Protein AF-F6DM13-F1 (afdb_monomer_lite)

Radius of gyration: 31.41 Å; chains: 1; bounding box: 72×32×96 Å

Foldseek 3Di:
DQLVVLLVVLVVVLVVLVVLVVVLVVCVPDPHPDPDDPVVSVVSVVVSVVSNVVSVVSNVVSVVVVVVVVPPPPPPDDDDDDDDDDDDDDDDDDDDDDDDDDDDDDDDDDDDDDDDDDDPPPPPD

pLDDT: mean 72.99, std 23.95, range [36.97, 98.38]

Sequence (125 aa):
MDCNNVINFMNQQLKALKEIEDLVSHDENQASTHSIETEDLEALKTYVETMKRAAATASELAKHYKKGAQKDTPDSGTDEKPKKKRASAKKQEEPAQKPVEEQPEQPEQPEETAAAEEDEFDFLM

Secondary structure (DSSP, 8-state):
--HHHHHHHHHHHHHHHHHHHHHHHHHHTS-------HHHHHHHHHHHHHHHHHHHHHHHHHHHHHHHHTT-S-----S---------------------------------------SSSSS--

Organism: Desulforamulus ruminis (strain ATCC 23193 / DSM 2154 / NCIMB 8452 / DL) (NCBI:txid696281)

Structure (mmCIF, N/CA/C/O backbone):
data_AF-F6DM13-F1
#
_entry.id   AF-F6DM13-F1
#
loop_
_atom_site.group_PDB
_atom_site.id
_atom_site.type_symbol
_atom_site.label_atom_id
_atom_site.label_alt_id
_atom_site.label_comp_id
_atom_site.label_asym_id
_atom_site.label_entity_id
_atom_site.label_seq_id
_atom_site.pdbx_PDB_ins_code
_atom_site.Cartn_x
_atom_site.Cartn_y
_atom_site.Cartn_z
_atom_site.occupancy
_atom_site.B_iso_or_equiv
_atom_site.auth_seq_id
_atom_site.auth_comp_id
_atom_site.auth_asym_id
_atom_site.auth_atom_id
_atom_site.pdbx_PDB_model_num
ATOM 1 N N . MET A 1 1 ? 15.230 -9.293 -14.747 1.00 78.50 1 MET A N 1
ATOM 2 C CA . MET A 1 1 ? 14.062 -8.723 -14.041 1.00 78.50 1 MET A CA 1
ATOM 3 C C . MET A 1 1 ? 13.009 -8.369 -15.078 1.00 78.50 1 MET A C 1
ATOM 5 O O . MET A 1 1 ? 13.327 -7.596 -15.973 1.00 78.50 1 MET A O 1
ATOM 9 N N . ASP A 1 2 ? 11.803 -8.939 -15.013 1.00 92.44 2 ASP A N 1
ATOM 10 C CA . ASP A 1 2 ? 10.719 -8.532 -15.919 1.00 92.44 2 ASP A CA 1
ATOM 11 C C . ASP A 1 2 ? 10.002 -7.293 -15.371 1.00 92.44 2 ASP A C 1
ATOM 13 O O . ASP A 1 2 ? 9.281 -7.353 -14.374 1.00 92.44 2 ASP A O 1
ATOM 17 N N . CYS A 1 3 ? 10.189 -6.163 -16.050 1.00 95.94 3 CYS A N 1
ATOM 18 C CA . CYS A 1 3 ? 9.536 -4.910 -15.691 1.00 95.94 3 CYS A CA 1
ATOM 19 C C . CYS A 1 3 ? 8.007 -4.974 -15.861 1.00 95.94 3 CYS A C 1
ATOM 21 O O . CYS A 1 3 ? 7.303 -4.243 -15.171 1.00 95.94 3 CYS A O 1
ATOM 23 N N . ASN A 1 4 ? 7.471 -5.833 -16.738 1.00 95.31 4 ASN A N 1
ATOM 24 C CA . ASN A 1 4 ? 6.022 -5.970 -16.916 1.00 95.31 4 ASN A CA 1
ATOM 25 C C . ASN A 1 4 ? 5.379 -6.623 -15.693 1.00 95.31 4 ASN A C 1
ATOM 27 O O . ASN A 1 4 ? 4.417 -6.077 -15.157 1.00 95.31 4 ASN A O 1
ATOM 31 N N . ASN A 1 5 ? 5.944 -7.737 -15.217 1.00 96.88 5 ASN A N 1
ATOM 32 C CA . ASN A 1 5 ? 5.500 -8.383 -13.988 1.00 96.88 5 ASN A CA 1
ATOM 33 C C . ASN A 1 5 ? 5.548 -7.422 -12.787 1.00 96.88 5 ASN A C 1
ATOM 35 O O . ASN A 1 5 ? 4.577 -7.322 -12.045 1.00 96.88 5 ASN A O 1
ATOM 39 N N . VAL A 1 6 ? 6.623 -6.637 -12.648 1.00 96.62 6 VAL A N 1
ATOM 40 C CA . VAL A 1 6 ? 6.752 -5.636 -11.569 1.00 96.62 6 VAL A CA 1
ATOM 41 C C . VAL A 1 6 ? 5.681 -4.546 -11.667 1.00 96.62 6 VAL A C 1
ATOM 43 O O . VAL A 1 6 ? 5.052 -4.225 -10.663 1.00 96.62 6 VAL A O 1
ATOM 46 N N . ILE A 1 7 ? 5.413 -4.006 -12.862 1.00 97.00 7 ILE A N 1
ATOM 47 C CA . ILE A 1 7 ? 4.334 -3.022 -13.064 1.00 97.00 7 ILE A CA 1
ATOM 48 C C . ILE A 1 7 ? 2.972 -3.628 -12.695 1.00 97.00 7 ILE A C 1
ATOM 50 O O . ILE A 1 7 ? 2.184 -2.980 -12.009 1.00 97.00 7 ILE A O 1
ATOM 54 N N . ASN A 1 8 ? 2.696 -4.865 -13.118 1.00 97.69 8 ASN A N 1
ATOM 55 C CA . ASN A 1 8 ? 1.435 -5.549 -12.831 1.00 97.69 8 ASN A CA 1
ATOM 56 C C . ASN A 1 8 ? 1.252 -5.810 -11.330 1.00 97.69 8 ASN A C 1
ATOM 58 O O . ASN A 1 8 ? 0.188 -5.503 -10.793 1.00 97.69 8 ASN A O 1
ATOM 62 N N . PHE A 1 9 ? 2.295 -6.295 -10.655 1.00 98.00 9 PHE A N 1
ATOM 63 C CA . PHE A 1 9 ? 2.307 -6.520 -9.212 1.00 98.00 9 PHE A CA 1
ATOM 64 C C . PHE A 1 9 ? 2.084 -5.216 -8.432 1.00 98.00 9 PHE A C 1
ATOM 66 O O . PHE A 1 9 ? 1.194 -5.145 -7.590 1.00 98.00 9 PHE A O 1
ATOM 73 N N . MET A 1 10 ? 2.796 -4.135 -8.773 1.00 98.12 10 MET A N 1
ATOM 74 C CA . MET A 1 10 ? 2.600 -2.834 -8.114 1.00 98.12 10 MET A CA 1
ATOM 75 C C . MET A 1 10 ? 1.201 -2.253 -8.374 1.00 98.12 10 MET A C 1
ATOM 77 O O . MET A 1 10 ? 0.614 -1.643 -7.485 1.00 98.12 10 MET A O 1
ATOM 81 N N . ASN A 1 11 ? 0.616 -2.485 -9.554 1.00 97.50 11 ASN A N 1
ATOM 82 C CA . ASN A 1 11 ? -0.770 -2.097 -9.836 1.00 97.50 11 ASN A CA 1
ATOM 83 C C . ASN A 1 11 ? -1.797 -2.923 -9.034 1.00 97.50 11 ASN A C 1
ATOM 85 O O . ASN A 1 11 ? -2.872 -2.410 -8.736 1.00 97.50 11 ASN A O 1
ATOM 89 N N . GLN A 1 12 ? -1.502 -4.185 -8.698 1.00 98.25 12 GLN A N 1
ATOM 90 C CA . GLN A 1 12 ? -2.324 -4.990 -7.786 1.00 98.25 12 GLN A CA 1
ATOM 91 C C . GLN A 1 12 ? -2.176 -4.497 -6.341 1.00 98.25 12 GLN A C 1
ATOM 93 O O . GLN A 1 12 ? -3.186 -4.268 -5.680 1.00 98.25 12 GLN A O 1
ATOM 98 N N . GLN A 1 13 ? -0.948 -4.220 -5.894 1.00 98.06 13 GLN A N 1
ATOM 99 C CA . GLN A 1 13 ? -0.676 -3.659 -4.568 1.00 98.06 13 GLN A CA 1
ATOM 100 C C . GLN A 1 13 ? -1.407 -2.324 -4.353 1.00 98.06 13 GLN A C 1
ATOM 102 O O . GLN A 1 13 ? -2.026 -2.119 -3.315 1.00 98.06 13 GLN A O 1
ATOM 107 N N . LEU A 1 14 ? -1.417 -1.437 -5.356 1.00 98.38 14 LEU A N 1
ATOM 108 C CA . LEU A 1 14 ? -2.157 -0.170 -5.301 1.00 98.38 14 LEU A CA 1
ATOM 109 C C . LEU A 1 14 ? -3.682 -0.344 -5.178 1.00 98.38 14 LEU A C 1
ATOM 111 O O . LEU A 1 14 ? -4.334 0.540 -4.628 1.00 98.38 14 LEU A O 1
ATOM 115 N N . LYS A 1 15 ? -4.258 -1.457 -5.658 1.00 98.38 15 LYS A N 1
ATOM 116 C CA . LYS A 1 15 ? -5.683 -1.772 -5.447 1.00 98.38 15 LYS A CA 1
ATOM 117 C C . LYS A 1 15 ? -5.938 -2.238 -4.019 1.00 98.38 15 LYS A C 1
ATOM 119 O O . LYS A 1 15 ? -6.795 -1.665 -3.363 1.00 98.38 15 LYS A O 1
ATOM 124 N N . ALA A 1 16 ? -5.142 -3.185 -3.521 1.00 98.31 16 ALA A N 1
ATOM 125 C CA . ALA A 1 16 ? -5.259 -3.676 -2.148 1.00 98.31 16 ALA A CA 1
ATOM 126 C C . ALA A 1 16 ? -5.097 -2.541 -1.118 1.00 98.31 16 ALA A C 1
ATOM 128 O O . ALA A 1 16 ? -5.887 -2.420 -0.190 1.00 98.31 16 ALA A O 1
ATOM 129 N N . LEU A 1 17 ? -4.126 -1.644 -1.326 1.00 98.38 17 LEU A N 1
ATOM 130 C CA . LEU A 1 17 ? -3.936 -0.466 -0.472 1.00 98.38 17 LEU A CA 1
ATOM 131 C C . LEU A 1 17 ? -5.113 0.514 -0.532 1.00 98.38 17 LEU A C 1
ATOM 133 O O . LEU A 1 17 ? -5.414 1.149 0.473 1.00 98.38 17 LEU A O 1
ATOM 137 N N . LYS A 1 18 ? -5.787 0.630 -1.684 1.00 98.06 18 LYS A N 1
ATOM 138 C CA . LYS A 1 18 ? -7.024 1.407 -1.786 1.00 98.06 18 LYS A CA 1
ATOM 139 C C . LYS A 1 18 ? -8.179 0.726 -1.041 1.00 98.06 18 LYS A C 1
ATOM 141 O O . LYS A 1 18 ? -8.927 1.410 -0.365 1.00 98.06 18 LYS A O 1
ATOM 146 N N . GLU A 1 19 ? -8.325 -0.592 -1.133 1.00 98.31 19 GLU A N 1
ATOM 147 C CA . GLU A 1 19 ? -9.382 -1.317 -0.409 1.00 98.31 19 GLU A CA 1
ATOM 148 C C . GLU A 1 19 ? -9.220 -1.182 1.120 1.00 98.31 19 GLU A C 1
ATOM 150 O O . GLU A 1 19 ? -10.213 -1.061 1.833 1.00 98.31 19 GLU A O 1
ATOM 155 N N . ILE A 1 20 ? -7.978 -1.108 1.619 1.00 97.81 20 ILE A N 1
ATOM 156 C CA . ILE A 1 20 ? -7.681 -0.800 3.031 1.00 97.81 20 ILE A CA 1
ATOM 157 C C . ILE A 1 20 ? -8.013 0.665 3.369 1.00 97.81 20 IL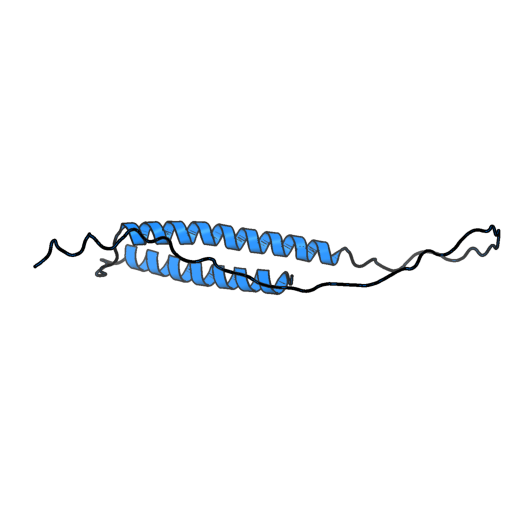E A C 1
ATOM 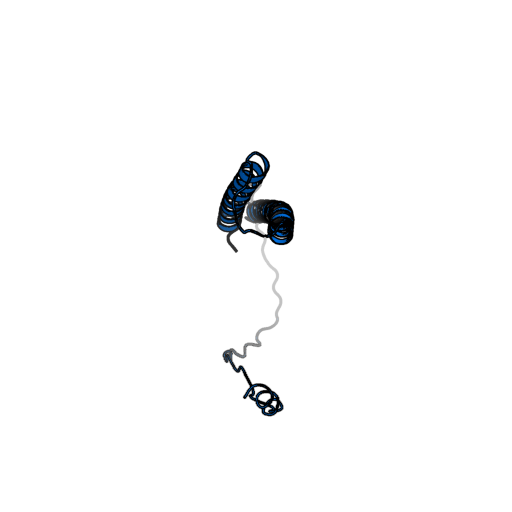159 O O . ILE A 1 20 ? -8.610 0.928 4.407 1.00 97.81 20 ILE A O 1
ATOM 163 N N . GLU A 1 21 ? -7.660 1.622 2.506 1.00 96.88 21 GLU A N 1
ATOM 164 C CA . GLU A 1 21 ? -8.019 3.042 2.663 1.00 96.88 21 GLU A CA 1
ATOM 165 C C . GLU A 1 21 ? -9.544 3.246 2.710 1.00 96.88 21 GLU A C 1
ATOM 167 O O . GLU A 1 21 ? -10.052 3.883 3.631 1.00 96.88 21 GLU A O 1
ATOM 172 N N . ASP A 1 22 ? -10.276 2.634 1.773 1.00 96.69 22 ASP A N 1
ATOM 173 C CA . ASP A 1 22 ? -11.739 2.662 1.711 1.00 96.69 22 ASP A CA 1
ATOM 174 C C . ASP A 1 22 ? -12.359 2.031 2.983 1.00 96.69 22 ASP A C 1
ATOM 176 O O . ASP A 1 22 ? -13.356 2.545 3.493 1.00 96.69 22 ASP A O 1
ATOM 180 N N . LEU A 1 23 ? -11.763 0.963 3.540 1.00 95.19 23 LEU A N 1
ATOM 181 C CA . LEU A 1 23 ? -12.188 0.348 4.808 1.00 95.19 23 LEU A CA 1
ATOM 182 C C . LEU A 1 23 ? -11.970 1.280 6.010 1.00 95.19 23 LEU A C 1
ATOM 184 O O . LEU A 1 23 ? -12.871 1.429 6.833 1.00 95.19 23 LEU A O 1
ATOM 188 N N . VAL A 1 24 ? -10.806 1.925 6.104 1.00 93.56 24 VAL A N 1
ATOM 189 C CA . VAL A 1 24 ? -10.496 2.866 7.191 1.00 93.56 24 VAL A CA 1
ATOM 190 C C . VAL A 1 24 ? -11.427 4.079 7.140 1.00 93.56 24 VAL A C 1
ATOM 192 O O . VAL A 1 24 ? -12.004 4.450 8.159 1.00 93.56 24 VAL A O 1
ATOM 195 N N . SER A 1 25 ? -11.665 4.651 5.957 1.00 93.38 25 SER A N 1
ATOM 196 C CA . SER A 1 25 ? -12.653 5.723 5.801 1.00 93.38 25 SER A CA 1
ATOM 197 C C . SER A 1 25 ? -14.089 5.255 6.063 1.00 93.38 25 SER A C 1
ATOM 199 O O . SER A 1 25 ? -14.922 6.053 6.489 1.00 93.38 25 SER A O 1
ATOM 201 N N . HIS A 1 26 ? -14.423 3.982 5.832 1.00 92.94 26 HIS A N 1
ATOM 202 C CA . HIS A 1 26 ? -15.739 3.438 6.181 1.00 92.94 26 HIS A CA 1
ATOM 203 C C . HIS A 1 26 ? -15.939 3.307 7.699 1.00 92.94 26 HIS A C 1
ATOM 205 O O . HIS A 1 26 ? -17.066 3.486 8.169 1.00 92.94 26 HIS A O 1
ATOM 211 N N . ASP A 1 27 ? -14.868 3.042 8.453 1.00 90.88 27 ASP A N 1
ATOM 212 C CA . ASP A 1 27 ? -14.889 3.051 9.917 1.00 90.88 27 ASP A CA 1
ATOM 213 C C . ASP A 1 27 ? -15.056 4.474 10.471 1.00 90.88 27 ASP A C 1
ATOM 215 O O . ASP A 1 27 ? -15.994 4.722 11.221 1.00 90.88 27 ASP A O 1
ATOM 219 N N . GLU A 1 28 ? -14.261 5.444 9.994 1.00 88.31 28 GLU A N 1
ATOM 220 C CA . GLU A 1 28 ? -14.340 6.859 10.415 1.00 88.31 28 GLU A CA 1
ATOM 221 C C . GLU A 1 28 ? -15.730 7.495 10.220 1.00 88.31 28 GLU A C 1
ATOM 223 O O . GLU A 1 28 ? -16.105 8.423 10.938 1.00 88.31 28 GLU A O 1
ATOM 228 N N . ASN A 1 29 ? -16.492 7.025 9.227 1.00 86.94 29 ASN A N 1
ATOM 229 C CA . ASN A 1 29 ? -17.843 7.510 8.928 1.00 86.94 29 ASN A CA 1
ATOM 230 C C . ASN A 1 29 ? -18.951 6.791 9.721 1.00 86.94 29 ASN A C 1
ATOM 232 O O . ASN A 1 29 ? -20.117 7.184 9.631 1.00 86.94 29 ASN A O 1
ATOM 236 N N . GLN A 1 30 ? -18.623 5.743 10.475 1.00 86.12 30 GLN A N 1
ATOM 237 C CA . GLN A 1 30 ? -19.553 5.033 11.347 1.00 86.12 30 GLN A CA 1
ATOM 238 C C . GLN A 1 30 ? -19.204 5.284 12.815 1.00 86.12 30 GLN A C 1
ATOM 240 O O . GLN A 1 30 ? -18.090 5.651 13.169 1.00 86.12 30 GLN A O 1
ATOM 245 N N . ALA A 1 31 ? -20.177 5.087 13.704 1.00 72.56 31 ALA A N 1
ATOM 246 C CA . ALA A 1 31 ? -19.875 4.985 15.126 1.00 72.56 31 ALA A CA 1
ATOM 247 C C . ALA A 1 31 ? -19.203 3.624 15.352 1.00 72.56 31 ALA A C 1
ATOM 249 O O . ALA A 1 31 ? -19.898 2.618 15.513 1.00 72.56 31 ALA A O 1
ATOM 250 N N . SER A 1 32 ? -17.874 3.582 15.259 1.00 73.06 32 SER A N 1
ATOM 251 C CA . SER A 1 32 ? -17.121 2.334 15.247 1.00 73.06 32 SER A CA 1
ATOM 252 C C . SER A 1 32 ? -17.265 1.565 16.563 1.00 73.06 32 SER A C 1
ATOM 254 O O . SER A 1 32 ? -17.223 2.116 17.663 1.00 73.06 32 SER A O 1
ATOM 256 N N . THR A 1 33 ? -17.507 0.258 16.440 1.00 79.81 33 THR A N 1
ATOM 257 C CA . THR A 1 33 ? -17.750 -0.658 17.571 1.00 79.81 33 THR A CA 1
ATOM 258 C C . THR A 1 33 ? -16.666 -1.729 17.691 1.00 79.81 33 THR A C 1
ATOM 260 O O . THR A 1 33 ? -16.885 -2.769 18.312 1.00 79.81 33 THR A O 1
ATOM 263 N N . HIS A 1 34 ? -15.527 -1.535 17.026 1.00 83.50 34 HIS A N 1
ATOM 264 C CA . HIS A 1 34 ? -14.421 -2.483 17.025 1.00 83.50 34 HIS A CA 1
ATOM 265 C C . HIS A 1 34 ? -13.488 -2.269 18.226 1.00 83.50 34 HIS A C 1
ATOM 267 O O . HIS A 1 34 ? -13.407 -1.174 18.776 1.00 83.50 34 HIS A O 1
ATOM 273 N N . SER A 1 35 ? -12.725 -3.300 18.589 1.00 89.50 35 SER A N 1
ATOM 274 C CA . SER A 1 35 ? -11.723 -3.233 19.664 1.00 89.50 35 SER A CA 1
ATOM 275 C C . SER A 1 35 ? -10.311 -2.874 19.167 1.00 89.50 35 SER A C 1
ATOM 277 O O . SER A 1 35 ? -9.342 -3.174 19.857 1.00 89.50 35 SER A O 1
ATOM 279 N N . ILE A 1 36 ? -10.180 -2.305 17.961 1.00 92.12 36 ILE A N 1
ATOM 280 C CA . ILE A 1 36 ? -8.888 -1.872 17.404 1.00 92.12 36 ILE A CA 1
ATOM 281 C C . ILE A 1 36 ? -8.464 -0.577 18.102 1.00 92.12 36 ILE A C 1
ATOM 283 O O . ILE A 1 36 ? -9.282 0.332 18.266 1.00 92.12 36 ILE A O 1
ATOM 287 N N . GLU A 1 37 ? -7.200 -0.494 18.511 1.00 93.44 37 GLU A N 1
ATOM 288 C CA . GLU A 1 37 ? -6.656 0.689 19.173 1.00 93.44 37 GLU A CA 1
ATOM 289 C C . GLU A 1 37 ? -6.479 1.850 18.180 1.00 93.44 37 GLU A C 1
ATOM 291 O O . GLU A 1 37 ? -6.226 1.663 16.988 1.00 93.44 37 GLU A O 1
ATOM 296 N N . THR A 1 38 ? -6.617 3.090 18.658 1.00 92.19 38 THR A N 1
ATOM 297 C CA . THR A 1 38 ? -6.504 4.278 17.792 1.00 92.19 38 THR A CA 1
ATOM 298 C C . THR A 1 38 ? -5.102 4.448 17.210 1.00 92.19 38 THR A C 1
ATOM 300 O O . THR A 1 38 ? -4.961 4.961 16.102 1.00 92.19 38 THR A O 1
ATOM 303 N N . GLU A 1 39 ? -4.083 3.987 17.936 1.00 95.44 39 GLU A N 1
ATOM 304 C CA . GLU A 1 39 ? -2.678 4.018 17.519 1.00 95.44 39 GLU A CA 1
ATOM 305 C C . GLU A 1 39 ? -2.430 3.061 16.338 1.00 95.44 39 GLU A C 1
ATOM 307 O O . GLU A 1 39 ? -1.816 3.458 15.347 1.00 95.44 39 GLU A O 1
ATOM 312 N N . ASP A 1 40 ? -3.014 1.856 16.366 1.00 96.50 40 ASP A N 1
ATOM 313 C CA . ASP A 1 40 ? -2.980 0.901 15.248 1.00 96.50 40 ASP A CA 1
ATOM 314 C C . ASP A 1 40 ? -3.671 1.454 13.991 1.00 96.50 40 ASP A C 1
ATOM 316 O O . ASP A 1 40 ? -3.177 1.280 12.873 1.00 96.50 40 ASP A O 1
ATOM 320 N N . LEU A 1 41 ? -4.799 2.159 14.147 1.00 94.56 41 LEU A N 1
ATOM 321 C CA . LEU A 1 41 ? -5.490 2.805 13.025 1.00 94.56 41 LEU A CA 1
ATOM 322 C C . LEU A 1 41 ? -4.662 3.940 12.402 1.00 94.56 41 LEU A C 1
ATOM 324 O O . LEU A 1 41 ? -4.643 4.085 11.177 1.00 94.56 41 LEU A O 1
ATOM 328 N N . GLU A 1 42 ? -3.974 4.748 13.210 1.00 95.94 42 GLU A N 1
ATOM 329 C CA . GLU A 1 42 ? -3.087 5.810 12.717 1.00 95.94 42 GLU A CA 1
ATOM 330 C C . GLU A 1 42 ? -1.827 5.236 12.046 1.00 95.94 42 GLU A C 1
ATOM 332 O O . GLU A 1 42 ? -1.426 5.692 10.965 1.00 95.94 42 GLU A O 1
ATOM 337 N N . ALA A 1 43 ? -1.255 4.170 12.614 1.00 97.69 43 ALA A N 1
ATOM 338 C CA . ALA A 1 43 ? -0.163 3.418 12.009 1.00 97.69 43 ALA A CA 1
ATOM 339 C C . ALA A 1 43 ? -0.576 2.811 10.656 1.00 97.69 43 ALA A C 1
ATOM 341 O O . ALA A 1 43 ? 0.170 2.920 9.678 1.00 97.69 43 ALA A O 1
ATOM 342 N N . LEU A 1 44 ? -1.786 2.246 10.558 1.00 97.31 44 LEU A N 1
ATOM 343 C CA . LEU A 1 44 ? -2.326 1.685 9.318 1.00 97.31 44 LEU A CA 1
ATOM 344 C C . LEU A 1 44 ? -2.516 2.756 8.233 1.00 97.31 44 LEU A C 1
ATOM 346 O O . LEU A 1 44 ? -2.092 2.540 7.095 1.00 97.31 44 LEU A O 1
ATOM 350 N N . LYS A 1 45 ? -3.076 3.928 8.570 1.00 97.00 45 LYS A N 1
ATOM 351 C CA . LYS A 1 45 ? -3.190 5.077 7.643 1.00 97.00 45 LYS A CA 1
ATOM 352 C C . LYS A 1 45 ? -1.817 5.488 7.107 1.00 97.00 45 LYS A C 1
ATOM 354 O O . LYS A 1 45 ? -1.601 5.524 5.894 1.00 97.00 45 LYS A O 1
ATOM 359 N N . THR A 1 46 ? -0.866 5.706 8.014 1.00 98.00 46 THR A N 1
ATOM 360 C CA . THR A 1 46 ? 0.511 6.117 7.692 1.00 98.00 46 THR A CA 1
ATOM 361 C C . THR A 1 46 ? 1.226 5.088 6.807 1.00 98.00 46 THR A C 1
ATOM 363 O O . THR A 1 46 ? 1.909 5.447 5.838 1.00 98.00 46 THR A O 1
ATOM 366 N N . TYR A 1 47 ? 1.041 3.796 7.094 1.00 98.25 47 TYR A N 1
ATOM 367 C CA . TYR A 1 47 ? 1.556 2.698 6.280 1.00 98.25 47 TYR A CA 1
ATOM 368 C C . TYR A 1 47 ? 0.956 2.705 4.869 1.00 98.25 47 TYR A C 1
ATOM 370 O O . TYR A 1 47 ? 1.700 2.613 3.888 1.00 98.25 47 TYR A O 1
ATOM 378 N N . VAL A 1 48 ? -0.368 2.849 4.747 1.00 98.25 48 VAL A N 1
ATOM 379 C CA . VAL A 1 48 ? -1.071 2.848 3.457 1.00 98.25 48 VAL A CA 1
ATOM 380 C C . VAL A 1 48 ? -0.607 4.004 2.573 1.00 98.25 48 VAL A C 1
ATOM 382 O O . VAL A 1 48 ? -0.252 3.773 1.415 1.00 98.25 48 VAL A O 1
ATOM 385 N N . GLU A 1 49 ? -0.517 5.227 3.102 1.00 98.25 49 GLU A N 1
ATOM 386 C CA . GLU A 1 49 ? 0.005 6.381 2.355 1.00 98.25 49 GLU A CA 1
ATOM 387 C C . GLU A 1 49 ? 1.447 6.162 1.874 1.00 98.25 49 GLU A C 1
ATOM 389 O O . GLU A 1 49 ? 1.768 6.364 0.693 1.00 98.25 49 GLU A O 1
ATOM 394 N N . THR A 1 50 ? 2.316 5.703 2.779 1.00 98.31 50 THR A N 1
ATOM 395 C CA . THR A 1 50 ? 3.733 5.444 2.495 1.00 98.31 50 THR A CA 1
ATOM 396 C C . THR A 1 50 ? 3.891 4.367 1.423 1.00 98.31 50 THR A C 1
ATOM 398 O O . THR A 1 50 ? 4.632 4.553 0.451 1.00 98.31 50 THR A O 1
ATOM 401 N N . MET A 1 51 ? 3.153 3.260 1.540 1.00 98.38 51 MET A N 1
ATOM 402 C CA . MET A 1 51 ? 3.234 2.143 0.603 1.00 98.38 51 MET A CA 1
ATOM 403 C C . MET A 1 51 ? 2.589 2.475 -0.751 1.00 98.38 51 MET A C 1
ATOM 405 O O . MET A 1 51 ? 3.106 2.051 -1.785 1.00 98.38 51 MET A O 1
ATOM 409 N N . LYS A 1 52 ? 1.530 3.301 -0.790 1.00 98.19 52 LYS A N 1
ATOM 410 C CA . LYS A 1 52 ? 0.965 3.829 -2.048 1.00 98.19 52 LYS A CA 1
ATOM 411 C C . LYS A 1 52 ? 2.011 4.641 -2.811 1.00 98.19 52 LYS A C 1
ATOM 413 O O . LYS A 1 52 ? 2.181 4.440 -4.015 1.00 98.19 52 LYS A O 1
ATOM 418 N N . ARG A 1 53 ? 2.765 5.506 -2.118 1.00 98.31 53 ARG A N 1
ATOM 419 C CA . ARG A 1 53 ? 3.881 6.255 -2.720 1.00 98.31 53 ARG A CA 1
ATOM 420 C C . ARG A 1 53 ? 4.992 5.315 -3.203 1.00 98.31 53 ARG A C 1
ATOM 422 O O . ARG A 1 53 ? 5.408 5.429 -4.353 1.00 98.31 53 ARG A O 1
ATOM 429 N N . ALA A 1 54 ? 5.415 4.355 -2.379 1.00 98.31 54 ALA A N 1
ATOM 430 C CA . ALA A 1 54 ? 6.459 3.393 -2.736 1.00 98.31 54 ALA A CA 1
ATOM 431 C C . ALA A 1 54 ? 6.093 2.547 -3.974 1.00 98.31 54 ALA A C 1
ATOM 433 O O . ALA A 1 54 ? 6.889 2.445 -4.909 1.00 98.31 54 ALA A O 1
ATOM 434 N N . ALA A 1 55 ? 4.874 2.000 -4.030 1.00 98.19 55 ALA A N 1
ATOM 435 C CA . ALA A 1 55 ? 4.391 1.200 -5.156 1.00 98.19 55 ALA A CA 1
ATOM 436 C C . ALA A 1 55 ? 4.254 2.028 -6.449 1.00 98.19 55 ALA A C 1
ATOM 438 O O . ALA A 1 55 ? 4.600 1.549 -7.534 1.00 98.19 55 ALA A O 1
ATOM 439 N N . ALA A 1 56 ? 3.814 3.288 -6.348 1.00 98.06 56 ALA A N 1
ATOM 440 C CA . ALA A 1 56 ? 3.779 4.210 -7.481 1.00 98.06 56 ALA A CA 1
ATOM 441 C C . ALA A 1 56 ? 5.191 4.484 -8.033 1.00 98.06 56 ALA A C 1
ATOM 443 O O . ALA A 1 56 ? 5.420 4.300 -9.232 1.00 98.06 56 ALA A O 1
ATOM 444 N N . THR A 1 57 ? 6.153 4.823 -7.166 1.00 97.88 57 THR A N 1
ATOM 445 C CA . THR A 1 57 ? 7.559 5.044 -7.545 1.00 97.88 57 THR A CA 1
ATOM 446 C C . THR A 1 57 ? 8.196 3.787 -8.145 1.00 97.88 57 THR A C 1
ATOM 448 O O . THR A 1 57 ? 8.857 3.871 -9.179 1.00 97.88 57 THR A O 1
ATOM 451 N N . ALA A 1 58 ? 7.958 2.603 -7.573 1.00 97.88 58 ALA A N 1
ATOM 452 C CA . ALA A 1 58 ? 8.456 1.339 -8.119 1.00 97.88 58 ALA A CA 1
ATOM 453 C C . ALA A 1 58 ? 7.867 1.028 -9.510 1.00 97.88 58 ALA A C 1
ATOM 455 O O . ALA A 1 58 ? 8.590 0.604 -10.415 1.00 97.88 58 ALA A O 1
ATOM 456 N N . SER A 1 59 ? 6.571 1.294 -9.714 1.00 96.94 59 SER A N 1
ATOM 457 C CA . SER A 1 59 ? 5.904 1.178 -11.018 1.00 96.94 59 SER A CA 1
ATOM 458 C C . SER A 1 59 ? 6.480 2.166 -12.043 1.00 96.94 59 SER A C 1
ATOM 460 O O . SER A 1 59 ? 6.650 1.816 -13.211 1.00 96.94 59 SER A O 1
ATOM 462 N N . GLU A 1 60 ? 6.822 3.389 -11.632 1.00 96.94 60 GLU A N 1
ATOM 463 C CA . GLU A 1 60 ? 7.455 4.394 -12.493 1.00 96.94 60 GLU A CA 1
ATOM 464 C C . GLU A 1 60 ? 8.896 4.027 -12.876 1.00 96.94 60 GLU A C 1
ATOM 466 O O . GLU A 1 60 ? 9.231 4.047 -14.063 1.00 96.94 60 GLU A O 1
ATOM 471 N N . LEU A 1 61 ? 9.712 3.573 -11.920 1.00 97.00 61 LEU A N 1
ATOM 472 C CA . LEU A 1 61 ? 11.052 3.039 -12.187 1.00 97.00 61 LEU A CA 1
ATOM 473 C C . LEU A 1 61 ? 10.996 1.854 -13.163 1.00 97.00 61 LEU A C 1
ATOM 475 O O . LEU A 1 61 ? 11.724 1.829 -14.156 1.00 97.00 61 LEU A O 1
ATOM 479 N N . ALA A 1 62 ? 10.082 0.902 -12.954 1.00 95.81 62 ALA A N 1
ATOM 480 C CA . ALA A 1 62 ? 9.904 -0.229 -13.862 1.00 95.81 62 ALA A CA 1
ATOM 481 C C . ALA A 1 62 ? 9.459 0.208 -15.275 1.00 95.81 62 ALA A C 1
ATOM 483 O O . ALA A 1 62 ? 9.937 -0.346 -16.269 1.00 95.81 62 ALA A O 1
ATOM 484 N N . LYS A 1 63 ? 8.606 1.237 -15.405 1.00 95.19 63 LYS A N 1
ATOM 485 C CA . LYS A 1 63 ? 8.252 1.839 -16.710 1.00 95.19 63 LYS A CA 1
ATOM 486 C C . LYS A 1 63 ? 9.461 2.501 -17.376 1.00 95.19 63 LYS A C 1
ATOM 488 O O . LYS A 1 63 ? 9.632 2.353 -18.588 1.00 95.19 63 LYS A O 1
ATOM 493 N N . HIS A 1 64 ? 10.304 3.193 -16.608 1.00 94.44 64 HIS A N 1
ATOM 494 C CA . HIS A 1 64 ? 11.527 3.819 -17.107 1.00 94.44 64 HIS A CA 1
ATOM 495 C C . HIS A 1 64 ? 12.495 2.773 -17.682 1.00 94.44 64 HIS A C 1
ATOM 497 O O . HIS A 1 64 ? 12.880 2.870 -18.849 1.00 94.44 64 HIS A O 1
ATOM 503 N N . TYR A 1 65 ? 12.812 1.718 -16.923 1.00 92.06 65 TYR A N 1
ATOM 504 C CA . TYR A 1 65 ? 13.706 0.652 -17.390 1.00 92.06 65 TYR A CA 1
ATOM 505 C C . TYR A 1 65 ? 13.114 -0.173 -18.541 1.00 92.06 65 TYR A C 1
ATOM 507 O O . TYR A 1 65 ? 13.838 -0.489 -19.485 1.00 92.06 65 TYR A O 1
ATOM 515 N N . LYS A 1 66 ? 11.795 -0.428 -18.553 1.00 90.88 66 LYS A N 1
ATOM 516 C CA . LYS A 1 66 ? 11.105 -1.030 -19.710 1.00 90.88 66 LYS A CA 1
ATOM 517 C C . LYS A 1 66 ? 11.304 -0.208 -20.990 1.00 90.88 66 LYS A C 1
ATOM 519 O O . LYS A 1 66 ? 11.546 -0.780 -22.048 1.00 90.88 66 LYS A O 1
ATOM 524 N N . LYS A 1 67 ? 11.207 1.124 -20.901 1.00 80.56 67 LYS A N 1
ATOM 525 C CA . LYS A 1 67 ? 11.400 2.037 -22.040 1.00 80.56 67 LYS A CA 1
ATOM 526 C C . LYS A 1 67 ? 12.868 2.138 -22.472 1.00 80.56 67 LYS A C 1
ATOM 528 O O . LYS A 1 67 ? 13.122 2.307 -23.661 1.00 80.56 67 LYS A O 1
ATOM 533 N N . GLY A 1 68 ? 13.809 2.027 -21.531 1.00 72.44 68 GLY A N 1
ATOM 534 C CA . GLY A 1 68 ? 15.247 1.936 -21.810 1.00 72.44 68 GLY A CA 1
ATOM 535 C C . GLY A 1 68 ? 15.587 0.686 -22.622 1.00 72.44 68 GLY A C 1
ATOM 536 O O . GLY A 1 68 ? 16.051 0.802 -23.749 1.00 72.44 68 GLY A O 1
ATOM 537 N N . ALA A 1 69 ? 15.206 -0.493 -22.119 1.00 62.31 69 ALA A N 1
ATOM 538 C CA . ALA A 1 69 ? 15.449 -1.777 -22.785 1.00 62.31 69 ALA A CA 1
ATOM 539 C C . ALA A 1 69 ? 14.825 -1.889 -24.194 1.00 62.31 69 ALA A C 1
ATOM 541 O O . ALA A 1 69 ? 15.270 -2.694 -25.006 1.00 62.31 69 ALA A O 1
ATOM 542 N N . GLN A 1 70 ? 13.812 -1.073 -24.509 1.00 58.47 70 GLN A N 1
ATOM 543 C CA . GLN A 1 70 ? 13.194 -1.009 -25.839 1.00 58.47 70 GLN A CA 1
ATOM 544 C C . GLN A 1 70 ? 13.971 -0.134 -26.848 1.00 58.47 70 GLN A C 1
ATOM 546 O O . GLN A 1 70 ? 13.561 -0.031 -28.001 1.00 58.47 70 GLN A O 1
ATOM 551 N N . LYS A 1 71 ? 15.072 0.512 -26.434 1.00 56.91 71 LYS A N 1
ATOM 552 C CA . LYS A 1 71 ? 15.981 1.277 -27.307 1.00 56.91 71 LYS A CA 1
ATOM 553 C C . LYS A 1 71 ? 17.310 0.575 -27.599 1.00 56.91 71 LYS A C 1
ATOM 555 O O . LYS A 1 71 ? 17.985 0.977 -28.539 1.00 56.91 71 LYS A O 1
ATOM 560 N N . ASP A 1 72 ? 17.661 -0.458 -26.835 1.00 49.06 72 ASP A N 1
ATOM 561 C CA . ASP A 1 72 ? 18.946 -1.164 -26.949 1.00 49.06 72 ASP A CA 1
ATOM 562 C C . ASP A 1 72 ? 18.909 -2.379 -27.898 1.00 49.06 72 ASP A C 1
ATOM 564 O O . ASP A 1 72 ? 19.879 -3.129 -27.995 1.00 49.06 72 ASP A O 1
ATOM 568 N N . THR A 1 73 ? 17.824 -2.572 -28.657 1.00 45.66 73 THR A N 1
ATOM 569 C CA . THR A 1 73 ? 17.883 -3.380 -29.885 1.00 45.66 73 THR A CA 1
ATOM 570 C C . THR A 1 73 ? 18.552 -2.543 -30.979 1.00 45.66 73 THR A C 1
ATOM 572 O O . THR A 1 73 ? 17.940 -1.563 -31.414 1.00 45.66 73 THR A O 1
ATOM 575 N N . PRO A 1 74 ? 19.770 -2.881 -31.447 1.00 46.47 74 PRO A N 1
ATOM 576 C CA . PRO A 1 74 ? 20.409 -2.127 -32.516 1.00 46.47 74 PRO A CA 1
ATOM 577 C C . PRO A 1 74 ? 19.594 -2.302 -33.796 1.00 46.47 74 PRO A C 1
ATOM 579 O O . PRO A 1 74 ? 19.464 -3.418 -34.304 1.00 46.47 74 PRO A O 1
ATOM 582 N N . ASP A 1 75 ? 19.043 -1.202 -34.310 1.00 43.00 75 ASP A N 1
ATOM 583 C CA . ASP A 1 75 ? 18.315 -1.216 -35.573 1.00 43.00 75 ASP A CA 1
ATOM 584 C C . ASP A 1 75 ? 19.292 -1.495 -36.720 1.00 43.00 75 ASP A C 1
ATOM 586 O O . ASP A 1 75 ? 20.064 -0.644 -37.172 1.00 43.00 75 ASP A O 1
ATOM 590 N N . SER A 1 76 ? 19.294 -2.754 -37.145 1.00 47.12 76 SER A N 1
ATOM 591 C CA . SER A 1 76 ? 20.099 -3.252 -38.244 1.00 47.12 76 SER A CA 1
ATOM 592 C C . SER A 1 76 ? 19.478 -2.833 -39.579 1.00 47.12 76 SER A C 1
ATOM 594 O O . SER A 1 76 ? 18.896 -3.652 -40.289 1.00 47.12 76 SER A O 1
ATOM 596 N N . GLY A 1 77 ? 19.754 -1.594 -39.977 1.00 46.34 77 GLY A N 1
ATOM 597 C CA . GLY A 1 77 ? 20.085 -1.304 -41.367 1.00 46.34 77 GLY A CA 1
ATOM 598 C C . GLY A 1 77 ? 18.991 -0.709 -42.246 1.00 46.34 77 GLY A C 1
ATOM 599 O O . GLY A 1 77 ? 18.288 -1.426 -42.950 1.00 46.34 77 GLY A O 1
ATOM 600 N N . THR A 1 78 ? 19.095 0.606 -42.428 1.00 45.84 78 THR A N 1
ATOM 601 C CA . THR A 1 78 ? 19.182 1.213 -43.765 1.00 45.84 78 THR A CA 1
ATOM 602 C C . THR A 1 78 ? 20.142 2.405 -43.711 1.00 45.84 78 THR A C 1
ATOM 604 O O . THR A 1 78 ? 19.768 3.428 -43.148 1.00 45.84 78 THR A O 1
ATO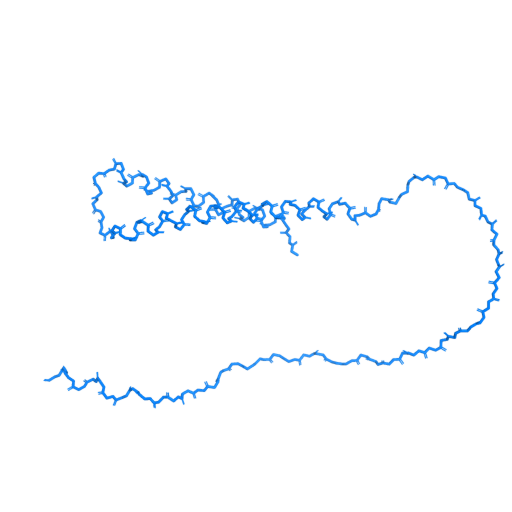M 607 N N . ASP A 1 79 ? 21.354 2.297 -44.274 1.00 38.78 79 ASP A N 1
ATOM 608 C CA . ASP A 1 79 ? 21.659 3.011 -45.527 1.00 38.78 79 ASP A 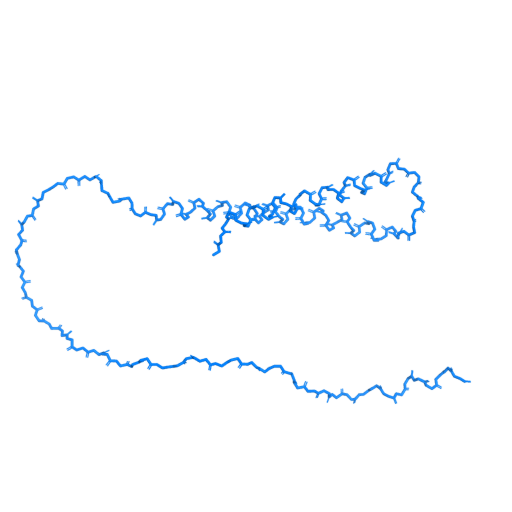CA 1
ATOM 609 C C . ASP A 1 79 ? 22.981 2.568 -46.205 1.00 38.78 79 ASP A C 1
ATOM 611 O O . ASP A 1 79 ? 23.961 2.221 -45.549 1.00 38.78 79 ASP A O 1
ATOM 615 N N . GLU A 1 80 ? 22.967 2.625 -47.540 1.00 40.31 80 GLU A N 1
ATOM 616 C CA . GLU A 1 80 ? 24.076 2.571 -48.515 1.00 40.31 80 GLU A CA 1
ATOM 617 C C . GLU A 1 80 ? 25.094 1.397 -48.592 1.00 40.31 80 GLU A C 1
ATOM 619 O O . GLU A 1 80 ? 25.332 0.582 -47.703 1.00 40.31 80 GLU A O 1
ATOM 624 N N . LYS A 1 81 ? 25.661 1.270 -49.805 1.00 40.84 81 LYS A N 1
ATOM 625 C CA . LYS A 1 81 ? 26.310 0.069 -50.373 1.00 40.84 81 LYS A CA 1
ATOM 626 C C . LYS A 1 81 ? 27.765 0.386 -50.834 1.00 40.84 81 LYS A C 1
ATOM 628 O O . LYS A 1 81 ? 28.347 1.390 -50.443 1.00 40.84 81 LYS A O 1
ATOM 633 N N . PRO A 1 82 ? 28.462 -0.503 -51.566 1.00 48.62 82 PRO A N 1
ATOM 634 C CA . PRO A 1 82 ? 29.657 -1.188 -51.088 1.00 48.62 82 PRO A CA 1
ATOM 635 C C . PRO A 1 82 ? 30.989 -0.581 -51.576 1.00 48.62 82 PRO A C 1
ATOM 637 O O . PRO A 1 82 ? 31.133 -0.241 -52.752 1.00 48.62 82 PRO A O 1
ATOM 640 N N . LYS A 1 83 ? 32.051 -0.626 -50.756 1.00 48.16 83 LYS A N 1
ATOM 641 C CA . LYS A 1 83 ? 33.436 -0.440 -51.244 1.00 48.16 83 LYS A CA 1
ATOM 642 C C . LYS A 1 83 ? 34.374 -1.574 -50.822 1.00 48.16 83 LYS A C 1
ATOM 644 O O . LYS A 1 83 ? 34.940 -1.592 -49.738 1.00 48.16 83 LYS A O 1
ATOM 649 N N . LYS A 1 84 ? 34.588 -2.507 -51.759 1.00 48.97 84 LYS A N 1
ATOM 650 C CA . LYS A 1 84 ? 35.703 -3.470 -51.745 1.00 48.97 84 LYS A CA 1
ATOM 651 C C . LYS A 1 84 ? 37.047 -2.726 -51.795 1.00 48.97 84 LYS A C 1
ATOM 653 O O . LYS A 1 84 ? 37.213 -1.899 -52.691 1.00 48.97 84 LYS A O 1
ATOM 658 N N . LYS A 1 85 ? 38.010 -3.112 -50.944 1.00 50.59 85 LYS A N 1
ATOM 659 C CA . LYS A 1 85 ? 39.485 -3.144 -51.158 1.00 50.59 85 LYS A CA 1
ATOM 660 C C . LYS A 1 85 ? 40.144 -3.612 -49.845 1.00 50.59 85 LYS A C 1
ATOM 662 O O . LYS A 1 85 ? 40.129 -2.891 -48.865 1.00 50.59 85 LYS A O 1
ATOM 667 N N . ARG A 1 86 ? 40.447 -4.906 -49.697 1.00 44.84 86 ARG A N 1
ATOM 668 C CA . ARG A 1 86 ? 41.754 -5.552 -49.967 1.00 44.84 86 ARG A CA 1
ATOM 669 C C . ARG A 1 86 ? 42.949 -4.982 -49.173 1.00 44.84 86 ARG A C 1
ATOM 671 O O . ARG A 1 86 ? 43.501 -3.963 -49.557 1.00 44.84 86 ARG A O 1
ATOM 678 N N . ALA A 1 87 ? 43.394 -5.807 -48.218 1.00 45.38 87 ALA A N 1
ATOM 679 C CA . ALA A 1 87 ? 44.773 -6.056 -47.778 1.00 45.38 87 ALA A CA 1
ATOM 680 C C . ALA A 1 87 ? 45.601 -4.925 -47.128 1.00 45.38 87 ALA A C 1
ATOM 682 O O . ALA A 1 87 ? 46.063 -4.009 -47.795 1.00 45.38 87 ALA A O 1
ATOM 683 N N . SER A 1 88 ? 46.029 -5.173 -45.886 1.00 42.22 88 SER A N 1
ATOM 684 C CA . SER A 1 88 ? 47.432 -5.549 -45.648 1.00 42.22 88 SER A CA 1
ATOM 685 C C . SER A 1 88 ? 47.544 -6.428 -44.397 1.00 42.22 88 SER A C 1
ATOM 687 O O . SER A 1 88 ? 46.703 -6.338 -43.507 1.00 42.22 88 SER A O 1
ATOM 689 N N . ALA A 1 89 ? 48.545 -7.307 -44.345 1.00 45.91 89 ALA A N 1
ATOM 690 C CA . ALA A 1 89 ? 48.740 -8.261 -43.255 1.00 45.91 89 ALA A CA 1
ATOM 691 C C . ALA A 1 89 ? 49.951 -7.889 -42.390 1.00 45.91 89 ALA A C 1
ATOM 693 O O . ALA A 1 89 ? 51.017 -7.556 -42.917 1.00 45.91 89 ALA A O 1
ATOM 694 N N . LYS A 1 90 ? 49.834 -8.065 -41.069 1.00 44.91 90 LYS A N 1
ATOM 695 C CA . LYS A 1 90 ? 50.991 -8.260 -40.191 1.00 44.91 90 LYS A CA 1
ATOM 696 C C . LYS A 1 90 ? 50.618 -9.134 -38.985 1.00 44.91 90 LYS A C 1
ATOM 698 O O . LYS A 1 90 ? 49.657 -8.851 -38.284 1.00 44.91 90 LYS A O 1
ATOM 703 N N . LYS A 1 91 ? 51.422 -10.184 -38.789 1.00 40.16 91 LYS A N 1
ATOM 704 C CA . LYS A 1 91 ? 51.740 -10.878 -37.522 1.00 40.16 91 LYS A CA 1
ATOM 705 C C . LYS A 1 91 ? 51.846 -9.890 -36.337 1.00 40.16 91 LYS A C 1
ATOM 707 O O . LYS A 1 91 ? 52.231 -8.752 -36.584 1.00 40.16 91 LYS A O 1
ATOM 712 N N . GLN A 1 92 ? 51.653 -10.229 -35.062 1.00 41.31 92 GLN A N 1
ATOM 713 C CA . GLN A 1 92 ? 51.481 -11.500 -34.318 1.00 41.31 92 GLN A CA 1
ATOM 714 C C . GLN A 1 92 ? 50.763 -11.136 -32.976 1.00 41.31 92 GLN A C 1
ATOM 716 O O . GLN A 1 92 ? 50.601 -9.947 -32.716 1.00 41.31 92 GLN A O 1
ATOM 721 N N . GLU A 1 93 ? 50.276 -12.016 -32.091 1.00 36.97 93 GLU A N 1
ATOM 722 C CA . GLU A 1 93 ? 50.421 -13.472 -31.885 1.00 36.97 93 GLU A CA 1
ATOM 723 C C . GLU A 1 93 ? 49.146 -14.041 -31.189 1.00 36.97 93 GLU A C 1
ATOM 725 O O . GLU A 1 93 ? 48.281 -13.283 -30.759 1.00 36.97 93 GLU A O 1
ATOM 730 N N . GLU A 1 94 ? 49.072 -15.362 -31.013 1.00 44.94 94 GLU A N 1
ATOM 731 C CA . GLU A 1 94 ? 48.207 -16.119 -30.078 1.00 44.94 94 GLU A CA 1
ATOM 732 C C . GLU A 1 94 ? 49.128 -17.149 -29.362 1.00 44.94 94 GLU A C 1
ATOM 734 O O . GLU A 1 94 ? 50.215 -17.401 -29.891 1.00 44.94 94 GLU A O 1
ATOM 739 N N . PRO A 1 95 ? 48.752 -17.840 -28.261 1.00 45.91 95 PRO A N 1
ATOM 740 C CA . PRO A 1 95 ? 47.584 -17.681 -27.391 1.00 45.91 95 PRO A CA 1
ATOM 741 C C . PRO A 1 95 ? 47.939 -17.644 -25.880 1.00 45.91 95 PRO A C 1
ATOM 743 O O . PRO A 1 95 ? 49.058 -17.943 -25.468 1.00 45.91 95 PRO A O 1
ATOM 746 N N . ALA A 1 96 ? 46.941 -17.401 -25.024 1.00 37.72 96 ALA A N 1
ATOM 747 C CA . ALA A 1 96 ? 47.005 -17.751 -23.599 1.00 37.72 96 ALA A CA 1
ATOM 748 C C . ALA A 1 96 ? 45.631 -18.221 -23.083 1.00 37.72 96 ALA A C 1
ATOM 750 O O . ALA A 1 96 ? 44.940 -17.514 -22.356 1.00 37.72 96 ALA A O 1
ATOM 751 N N . GLN A 1 97 ? 45.228 -19.434 -23.474 1.00 42.50 97 GLN A N 1
ATOM 752 C CA . GLN A 1 97 ? 44.167 -20.168 -22.776 1.00 42.50 97 GLN A CA 1
ATOM 753 C C . GLN A 1 97 ? 44.755 -20.883 -21.554 1.00 42.50 97 GLN A C 1
ATOM 755 O O . GLN A 1 97 ? 45.783 -21.548 -21.701 1.00 42.50 97 GLN A O 1
ATOM 760 N N . LYS A 1 98 ? 44.083 -20.788 -20.396 1.00 46.41 98 LYS A N 1
ATOM 761 C CA . LYS A 1 98 ? 44.045 -21.746 -19.261 1.00 46.41 98 LYS A CA 1
ATOM 762 C C . LYS A 1 98 ? 43.273 -21.112 -18.081 1.00 46.41 98 LYS A C 1
ATOM 764 O O . LYS A 1 98 ? 43.323 -19.894 -17.952 1.00 46.41 98 LYS A O 1
ATOM 769 N N . PRO A 1 99 ? 42.608 -21.899 -17.219 1.00 44.25 99 PRO A N 1
ATOM 770 C CA . PRO A 1 99 ? 41.444 -22.716 -17.567 1.00 44.25 99 PRO A CA 1
ATOM 771 C C . PRO A 1 99 ? 40.235 -22.407 -16.646 1.00 44.25 99 PRO A C 1
ATOM 773 O O . PRO A 1 99 ? 40.284 -21.504 -15.817 1.00 44.25 99 PRO A O 1
ATOM 776 N N . VAL A 1 100 ? 39.138 -23.145 -16.830 1.00 46.62 100 VAL A N 1
ATOM 777 C CA . VAL A 1 100 ? 37.952 -23.147 -15.952 1.00 46.62 100 VAL A CA 1
ATOM 778 C C . VAL A 1 100 ? 38.218 -23.981 -14.696 1.00 46.62 100 VAL A C 1
ATOM 780 O O . VAL A 1 100 ? 38.738 -25.075 -14.857 1.00 46.62 100 VAL A O 1
ATOM 783 N N . GLU A 1 101 ? 37.817 -23.465 -13.525 1.00 40.97 101 GLU A N 1
ATOM 784 C CA . GLU A 1 101 ? 37.464 -24.106 -12.228 1.00 40.97 101 GLU A CA 1
ATOM 785 C C . GLU A 1 101 ? 37.489 -22.962 -11.171 1.00 40.97 101 GLU A C 1
ATOM 787 O O . GLU A 1 101 ? 38.317 -22.060 -11.281 1.00 40.97 101 GLU A O 1
ATOM 792 N N . GLU A 1 102 ? 36.617 -22.823 -10.168 1.00 41.47 102 GLU A N 1
ATOM 793 C CA . GLU A 1 102 ? 35.428 -23.580 -9.761 1.00 41.47 102 GLU A CA 1
ATOM 794 C C . GLU A 1 102 ? 34.522 -22.670 -8.888 1.00 41.47 102 GLU A C 1
ATOM 796 O O . GLU A 1 102 ? 35.004 -21.832 -8.127 1.00 41.47 102 GLU A O 1
ATOM 801 N N . GLN A 1 103 ? 33.204 -22.843 -8.977 1.00 44.81 103 GLN A N 1
ATOM 802 C CA . GLN A 1 103 ? 32.234 -22.563 -7.906 1.00 44.81 103 GLN A CA 1
ATOM 803 C C . GLN A 1 103 ? 31.332 -23.807 -7.901 1.00 44.81 103 GLN A C 1
ATOM 805 O O . GLN A 1 103 ? 30.954 -24.234 -8.999 1.00 44.81 103 GLN A O 1
ATOM 810 N N . PRO A 1 104 ? 30.985 -24.397 -6.743 1.00 47.47 104 PRO A N 1
ATOM 811 C CA . PRO A 1 104 ? 30.292 -23.666 -5.676 1.00 47.47 104 PRO A CA 1
ATOM 812 C C . PRO A 1 104 ? 30.699 -24.050 -4.236 1.00 47.47 104 PRO A C 1
ATOM 814 O O . PRO A 1 104 ? 31.248 -25.117 -4.021 1.00 47.47 104 PRO A O 1
ATOM 817 N N . GLU A 1 105 ? 30.287 -23.251 -3.243 1.00 38.84 105 GLU A N 1
ATOM 818 C CA . GLU A 1 105 ? 29.699 -23.800 -2.006 1.00 38.84 105 GLU A CA 1
ATOM 819 C C . GLU A 1 105 ? 28.890 -22.736 -1.229 1.00 38.84 105 GLU A C 1
ATOM 821 O O . GLU A 1 105 ? 29.347 -21.634 -0.930 1.00 38.84 105 GLU A O 1
ATOM 826 N N . GLN A 1 106 ? 27.633 -23.088 -0.966 1.00 42.31 106 GLN A N 1
ATOM 827 C CA . GLN A 1 106 ? 26.763 -22.609 0.117 1.00 42.31 106 GLN A CA 1
ATOM 828 C C . GLN A 1 106 ? 26.806 -23.705 1.215 1.00 42.31 106 GLN A C 1
ATOM 830 O O . GLN A 1 106 ? 27.214 -24.820 0.894 1.00 42.31 106 GLN A O 1
ATOM 835 N N . PRO A 1 107 ? 26.159 -23.548 2.385 1.00 46.72 107 PRO A N 1
ATOM 836 C CA . PRO A 1 107 ? 26.048 -22.374 3.260 1.00 46.72 107 PRO A CA 1
ATOM 837 C C . PRO A 1 107 ? 26.273 -22.749 4.751 1.00 46.72 107 PRO A C 1
ATOM 839 O O . PRO A 1 107 ? 25.859 -23.824 5.169 1.00 46.72 107 PRO A O 1
ATOM 842 N N . GLU A 1 108 ? 26.760 -21.843 5.610 1.00 40.41 108 GLU A N 1
ATOM 843 C CA . GLU A 1 108 ? 26.688 -22.063 7.073 1.00 40.41 108 GLU A CA 1
ATOM 844 C C . GLU A 1 108 ? 26.122 -20.847 7.833 1.00 40.41 108 GLU A C 1
ATOM 846 O O . GLU A 1 108 ? 26.747 -19.799 7.980 1.00 40.41 108 GLU A O 1
ATOM 851 N N . GLN A 1 109 ? 24.885 -21.021 8.303 1.00 48.88 109 GLN A N 1
ATOM 852 C CA . GLN A 1 109 ? 24.386 -20.528 9.592 1.00 48.88 109 GLN A CA 1
ATOM 853 C C . GLN A 1 109 ? 24.405 -21.724 10.568 1.00 48.88 109 GLN A C 1
ATOM 855 O O . GLN A 1 109 ? 24.358 -22.859 10.090 1.00 48.88 109 GLN A O 1
ATOM 860 N N . PRO A 1 110 ? 24.198 -21.523 11.880 1.00 48.09 110 PRO A N 1
ATOM 861 C CA . PRO A 1 110 ? 24.703 -20.454 12.748 1.00 48.09 110 PRO A CA 1
ATOM 862 C C . PRO A 1 110 ? 25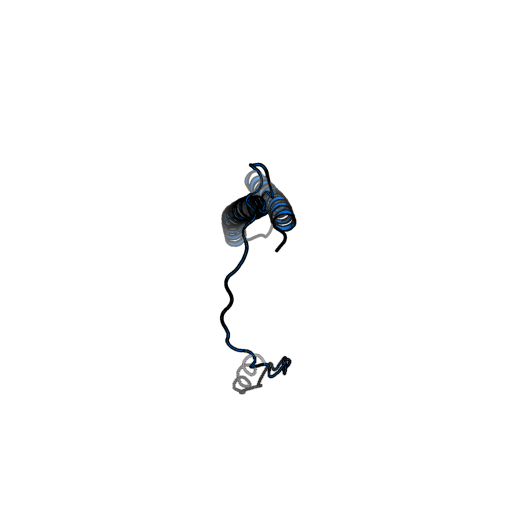.449 -21.055 13.965 1.00 48.09 110 PRO A C 1
ATOM 864 O O . PRO A 1 110 ? 25.113 -22.154 14.397 1.00 48.09 110 PRO A O 1
ATOM 867 N N . GLU A 1 111 ? 26.401 -20.344 14.581 1.00 45.12 111 GLU A N 1
ATOM 868 C CA . GLU A 1 111 ? 26.932 -20.799 15.883 1.00 45.12 111 GLU A CA 1
ATOM 869 C C . GLU A 1 111 ? 26.026 -20.412 17.062 1.00 45.12 111 GLU A C 1
ATOM 871 O O . GLU A 1 111 ? 25.323 -19.398 17.056 1.00 45.12 111 GLU A O 1
ATOM 876 N N . GLU A 1 112 ? 26.034 -21.297 18.054 1.00 41.03 112 GLU A N 1
ATOM 877 C CA . GLU A 1 112 ? 25.015 -21.478 19.082 1.00 41.03 112 GLU A CA 1
ATOM 878 C C . GLU A 1 112 ? 25.432 -20.840 20.426 1.00 41.03 112 GLU A C 1
ATOM 880 O O . GLU A 1 112 ? 26.603 -20.843 20.793 1.00 41.03 112 GLU A O 1
ATOM 885 N N . THR A 1 113 ? 24.449 -20.366 21.199 1.00 41.22 113 THR A N 1
ATOM 886 C CA . THR A 1 113 ? 24.457 -20.260 22.681 1.00 41.22 113 THR A CA 1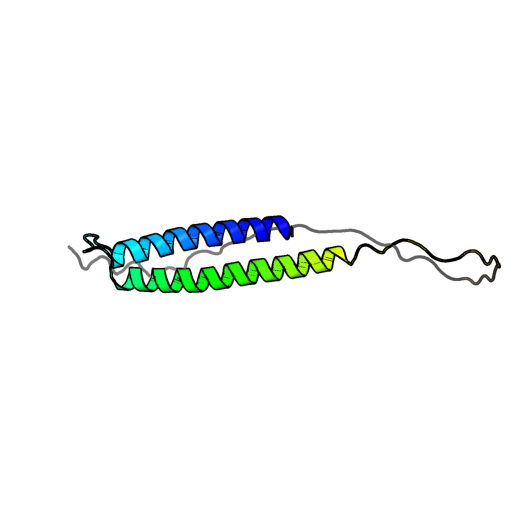
ATOM 887 C C . THR A 1 113 ? 25.652 -19.649 23.442 1.00 41.22 113 THR A C 1
ATOM 889 O O . THR A 1 113 ? 26.672 -20.286 23.690 1.00 41.22 113 THR A O 1
ATOM 892 N N . ALA A 1 114 ? 25.373 -18.516 24.095 1.00 41.28 114 ALA A N 1
ATOM 893 C CA . ALA A 1 114 ? 25.729 -18.288 25.502 1.00 41.28 114 ALA A CA 1
ATOM 894 C C . ALA A 1 114 ? 24.504 -17.626 26.179 1.00 41.28 114 ALA A C 1
ATOM 896 O O . ALA A 1 114 ? 24.202 -16.475 25.891 1.00 41.28 114 ALA A O 1
ATOM 897 N N . ALA A 1 115 ? 23.613 -18.361 26.852 1.00 49.50 115 ALA A N 1
ATOM 898 C CA . ALA A 1 115 ? 23.776 -18.929 28.199 1.00 49.50 115 ALA A CA 1
ATOM 899 C C . ALA A 1 115 ? 23.906 -17.852 29.301 1.00 49.50 115 ALA A C 1
ATOM 901 O O . ALA A 1 115 ? 24.993 -17.659 29.843 1.00 49.50 115 ALA A O 1
ATOM 902 N N . ALA A 1 116 ? 22.800 -17.153 29.614 1.00 53.53 116 ALA A N 1
ATOM 903 C CA . ALA A 1 116 ? 22.701 -16.238 30.764 1.00 53.53 116 ALA A CA 1
ATOM 904 C C . ALA A 1 116 ? 21.255 -15.890 31.229 1.00 53.53 116 ALA A C 1
ATOM 906 O O . ALA A 1 116 ? 21.065 -14.810 31.776 1.00 53.53 116 ALA A O 1
ATOM 907 N N . GLU A 1 117 ? 20.242 -16.754 31.047 1.00 56.69 117 GLU A N 1
ATOM 908 C CA . GLU A 1 117 ? 18.873 -16.516 31.574 1.00 56.69 117 GLU A CA 1
ATOM 909 C C . GLU A 1 117 ? 18.234 -17.806 32.139 1.00 56.69 117 GLU A C 1
ATOM 911 O O . GLU A 1 117 ? 17.332 -18.389 31.547 1.00 56.69 117 GLU A O 1
ATOM 916 N N . GLU A 1 118 ? 18.704 -18.251 33.311 1.00 58.75 118 GLU A N 1
ATOM 917 C CA . GLU A 1 118 ? 18.035 -19.267 34.151 1.00 58.75 118 GLU A CA 1
ATOM 918 C C . GLU A 1 118 ? 17.987 -18.805 35.625 1.00 58.75 118 GLU A C 1
ATOM 920 O O . GLU A 1 118 ? 18.460 -19.506 36.510 1.00 58.75 118 GLU A O 1
ATOM 925 N N . ASP A 1 119 ? 17.463 -17.600 35.901 1.00 59.84 119 ASP A N 1
ATOM 926 C CA . ASP A 1 119 ? 17.312 -17.102 37.289 1.00 59.84 119 ASP A CA 1
ATOM 927 C C . ASP A 1 119 ? 16.190 -16.042 37.484 1.00 59.84 119 ASP A C 1
ATOM 929 O O . ASP A 1 119 ? 16.208 -15.265 38.435 1.00 59.84 119 ASP A O 1
ATOM 933 N N . GLU A 1 120 ? 15.173 -15.996 36.606 1.00 62.69 120 GLU A N 1
ATOM 934 C CA . GLU A 1 120 ? 14.032 -15.054 36.731 1.00 62.69 120 GLU A CA 1
ATOM 935 C C . GLU A 1 120 ? 12.650 -15.741 36.638 1.00 62.69 120 GLU A C 1
ATOM 937 O O . GLU A 1 120 ? 11.684 -15.198 36.108 1.00 62.69 120 GLU A O 1
ATOM 942 N N . PHE A 1 121 ? 12.537 -16.960 37.183 1.00 59.62 121 PHE A N 1
ATOM 943 C CA . PHE A 1 121 ? 11.255 -17.684 37.293 1.00 59.62 121 PHE A CA 1
ATOM 944 C C . PHE A 1 121 ? 10.867 -18.119 38.720 1.00 59.62 121 PHE A C 1
ATOM 946 O O . PHE A 1 121 ? 9.824 -18.745 38.898 1.00 59.62 121 PHE A O 1
ATOM 953 N N . ASP A 1 122 ? 11.643 -17.740 39.743 1.00 67.25 122 ASP A N 1
ATOM 954 C CA . ASP A 1 122 ? 11.410 -18.115 41.155 1.00 67.25 122 ASP A CA 1
ATOM 955 C C . ASP A 1 122 ? 10.670 -17.025 41.972 1.00 67.25 122 ASP A C 1
ATOM 957 O O . ASP A 1 122 ? 10.659 -17.036 43.199 1.00 67.25 122 ASP A O 1
ATOM 961 N N . PHE A 1 123 ? 10.039 -16.050 41.299 1.00 65.06 123 PHE A N 1
ATOM 962 C CA . PHE A 1 123 ? 9.289 -14.948 41.937 1.00 65.06 123 PHE A CA 1
ATOM 963 C C . PHE A 1 123 ? 7.756 -15.155 41.962 1.00 65.06 123 PHE A C 1
ATOM 965 O O . PHE A 1 123 ? 7.024 -14.262 42.393 1.00 65.06 123 PHE A O 1
ATOM 972 N N . LEU A 1 124 ? 7.228 -16.296 41.489 1.00 66.69 124 LEU A N 1
ATOM 973 C CA . LEU A 1 124 ? 5.771 -16.485 41.357 1.00 66.69 124 LEU A CA 1
ATOM 974 C C . LEU A 1 124 ? 5.224 -17.874 41.756 1.00 66.69 124 LEU A C 1
ATOM 976 O O . LEU A 1 124 ? 4.343 -18.412 41.079 1.00 66.69 124 LEU A O 1
ATOM 980 N N . MET A 1 125 ? 5.679 -18.402 42.898 1.00 59.53 125 MET A N 1
ATOM 981 C CA . MET A 1 125 ? 4.922 -19.335 43.758 1.00 59.53 125 MET A CA 1
ATOM 982 C C . MET A 1 125 ? 5.130 -19.021 45.244 1.00 59.53 125 MET A C 1
ATOM 984 O O . MET A 1 125 ? 4.230 -19.406 46.026 1.00 59.53 125 MET A O 1
#